Protein AF-A0A7J6R0E4-F1 (afdb_monomer_lite)

Structure (mmCIF, N/CA/C/O backbone):
data_AF-A0A7J6R0E4-F1
#
_entry.id   AF-A0A7J6R0E4-F1
#
loop_
_atom_site.group_PDB
_atom_site.id
_atom_site.type_symbol
_atom_site.label_atom_id
_atom_site.label_alt_id
_atom_site.label_comp_id
_atom_site.label_asym_id
_atom_site.label_entity_id
_atom_site.label_seq_id
_atom_site.pdbx_PDB_ins_code
_atom_site.Cartn_x
_atom_site.Cartn_y
_atom_site.Cartn_z
_atom_site.occupancy
_atom_site.B_iso_or_equiv
_atom_site.auth_seq_id
_atom_site.auth_comp_id
_atom_site.auth_asym_id
_atom_site.auth_atom_id
_atom_site.pdbx_PDB_model_num
ATOM 1 N N . MET A 1 1 ? -11.162 -8.402 -24.169 1.00 47.72 1 MET A N 1
ATOM 2 C CA . MET A 1 1 ? -10.492 -9.075 -25.306 1.00 47.72 1 MET A CA 1
ATOM 3 C C . MET A 1 1 ? -8.958 -8.912 -25.326 1.00 47.72 1 MET A C 1
ATOM 5 O O . MET A 1 1 ? -8.318 -9.688 -26.011 1.00 47.72 1 MET A O 1
ATOM 9 N N . LEU A 1 2 ? -8.338 -8.001 -24.550 1.00 51.34 2 LEU A N 1
ATOM 10 C CA . LEU A 1 2 ? -6.870 -7.779 -24.538 1.00 51.34 2 LEU A CA 1
ATOM 11 C C . LEU A 1 2 ? -6.066 -8.550 -23.462 1.00 51.34 2 LEU A C 1
ATOM 13 O O . LEU A 1 2 ? -4.843 -8.507 -23.477 1.00 51.34 2 LEU A O 1
ATOM 17 N N . ALA A 1 3 ? -6.710 -9.260 -22.532 1.00 54.53 3 ALA A N 1
ATOM 18 C CA . ALA A 1 3 ? -6.014 -9.890 -21.399 1.00 54.53 3 ALA A CA 1
ATOM 19 C C . ALA A 1 3 ? -5.472 -11.312 -21.677 1.00 54.53 3 ALA A C 1
ATOM 21 O O . ALA A 1 3 ? -4.716 -11.839 -20.868 1.00 54.53 3 ALA A O 1
ATOM 22 N N . VAL A 1 4 ? -5.839 -11.937 -22.804 1.00 57.78 4 VAL A N 1
ATOM 23 C CA . VAL A 1 4 ? -5.542 -13.361 -23.083 1.00 57.78 4 VAL A CA 1
ATOM 24 C C . VAL A 1 4 ? -4.227 -13.561 -23.866 1.00 57.78 4 VAL A C 1
ATOM 26 O O . VAL A 1 4 ? -3.631 -14.629 -23.810 1.00 57.78 4 VAL A O 1
ATOM 29 N N . GLU A 1 5 ? -3.703 -12.525 -24.530 1.00 68.38 5 GLU A N 1
ATOM 30 C CA . GLU A 1 5 ? -2.477 -12.596 -25.359 1.00 68.38 5 GLU A CA 1
ATOM 31 C C . GLU A 1 5 ? -1.173 -12.275 -24.597 1.00 68.38 5 GLU A C 1
ATOM 33 O O . GLU A 1 5 ? -0.080 -12.419 -25.148 1.00 68.38 5 GLU A O 1
ATOM 38 N N . GLY A 1 6 ? -1.257 -11.845 -23.332 1.00 78.06 6 GLY A N 1
ATOM 39 C CA . GLY A 1 6 ? -0.105 -11.386 -22.540 1.00 78.06 6 GLY A CA 1
ATOM 40 C C . GLY A 1 6 ? 1.077 -12.370 -22.506 1.00 78.06 6 GLY A C 1
ATOM 41 O O . GLY A 1 6 ? 2.189 -11.978 -22.867 1.00 78.06 6 GLY A O 1
ATOM 42 N N . PRO A 1 7 ? 0.862 -13.658 -22.171 1.00 86.12 7 PRO A N 1
ATOM 43 C CA . PRO A 1 7 ? 1.940 -14.646 -22.126 1.00 86.12 7 PRO A CA 1
ATOM 44 C C . PRO A 1 7 ? 2.581 -14.888 -23.499 1.00 86.12 7 PRO A C 1
ATOM 46 O O . PRO A 1 7 ? 3.802 -14.998 -23.606 1.00 86.12 7 PRO A O 1
ATOM 49 N N . ARG A 1 8 ? 1.772 -14.911 -24.570 1.00 87.31 8 ARG A N 1
ATOM 50 C CA . ARG A 1 8 ? 2.246 -15.132 -25.945 1.00 87.31 8 ARG A CA 1
ATOM 51 C C . ARG A 1 8 ? 3.175 -14.009 -26.399 1.00 87.31 8 ARG A C 1
ATOM 53 O O . ARG A 1 8 ? 4.238 -14.269 -26.959 1.00 87.31 8 ARG A O 1
ATOM 60 N N . TYR A 1 9 ? 2.799 -12.765 -26.114 1.00 90.38 9 TYR A N 1
ATOM 61 C CA . TYR A 1 9 ? 3.597 -11.587 -26.440 1.00 90.38 9 TYR A CA 1
ATOM 62 C C . TYR A 1 9 ? 4.927 -11.545 -25.670 1.00 90.38 9 TYR A C 1
ATOM 64 O O . TYR A 1 9 ? 5.965 -11.223 -26.253 1.00 90.38 9 TYR A O 1
ATOM 72 N N . MET A 1 10 ? 4.923 -11.928 -24.388 1.00 90.88 10 MET A N 1
ATOM 73 C CA . MET A 1 10 ? 6.139 -11.991 -23.567 1.00 90.88 10 MET A CA 1
ATOM 74 C C . MET A 1 10 ? 7.125 -13.048 -24.080 1.00 90.88 10 MET A C 1
ATOM 76 O O . MET A 1 10 ? 8.306 -12.747 -24.249 1.00 90.88 10 MET A O 1
ATOM 80 N N . VAL A 1 11 ? 6.644 -14.256 -24.399 1.00 92.06 11 VAL A N 1
ATOM 81 C CA . VAL A 1 11 ? 7.488 -15.332 -24.953 1.00 92.06 11 VAL A CA 1
ATOM 82 C C . VAL A 1 11 ? 8.051 -14.938 -26.319 1.00 92.06 11 VAL A C 1
ATOM 84 O O . VAL A 1 11 ? 9.232 -15.145 -26.588 1.00 92.06 11 VAL A O 1
ATOM 87 N N . HIS A 1 12 ? 7.239 -14.310 -27.171 1.00 92.00 12 HIS A N 1
ATOM 88 C CA . HIS A 1 12 ? 7.691 -13.821 -28.471 1.00 92.00 12 HIS A CA 1
ATOM 89 C C . HIS A 1 12 ? 8.810 -12.773 -28.342 1.00 92.00 12 HIS A C 1
ATOM 91 O O . HIS A 1 12 ? 9.836 -12.895 -29.008 1.00 92.00 12 HIS A O 1
ATOM 97 N N . ARG A 1 13 ? 8.660 -11.787 -27.444 1.00 88.00 13 ARG A N 1
ATOM 98 C CA . ARG A 1 13 ? 9.702 -10.784 -27.144 1.00 88.00 13 ARG A CA 1
ATOM 99 C C . ARG A 1 13 ? 10.995 -11.429 -26.638 1.00 88.00 13 ARG A C 1
ATOM 101 O O . ARG A 1 13 ? 12.068 -11.030 -27.077 1.00 88.00 13 ARG A O 1
ATOM 108 N N . LEU A 1 14 ? 10.893 -12.438 -25.773 1.00 89.94 14 LEU A N 1
ATOM 109 C CA . LEU A 1 14 ? 12.050 -13.155 -25.230 1.00 89.94 14 LEU A CA 1
ATOM 110 C C . LEU A 1 14 ? 12.824 -13.896 -26.330 1.00 89.94 14 LEU A C 1
ATOM 112 O O . LEU A 1 14 ? 14.040 -13.746 -26.437 1.00 89.94 14 LEU A O 1
ATOM 116 N N . LEU A 1 15 ? 12.121 -14.635 -27.194 1.00 91.81 15 LEU A N 1
ATOM 117 C CA . LEU A 1 15 ? 12.741 -15.348 -28.315 1.00 91.81 15 LEU A CA 1
ATOM 118 C C . LEU A 1 15 ? 13.385 -14.394 -29.327 1.00 91.81 15 LEU A C 1
ATOM 120 O O . LEU A 1 15 ? 14.466 -14.679 -29.834 1.00 91.81 15 LEU A O 1
ATOM 124 N N . LEU A 1 16 ? 12.752 -13.252 -29.613 1.00 91.94 16 LEU A N 1
ATOM 125 C CA . LEU A 1 16 ? 13.332 -12.235 -30.491 1.00 91.94 16 LEU A CA 1
ATOM 126 C C . LEU A 1 16 ? 14.631 -11.648 -29.922 1.00 91.94 16 LEU A C 1
ATOM 128 O O . LEU A 1 16 ? 15.547 -11.387 -30.702 1.00 91.94 16 LEU A O 1
ATOM 132 N N . GLY A 1 17 ? 14.712 -11.457 -28.599 1.00 89.81 17 GLY A N 1
ATOM 133 C CA . GLY A 1 17 ? 15.927 -10.993 -27.923 1.00 89.81 17 GLY A CA 1
ATOM 134 C C . GLY A 1 17 ? 17.059 -12.012 -28.029 1.00 89.81 17 GLY A C 1
ATOM 135 O O . GLY A 1 17 ? 18.146 -11.673 -28.483 1.00 89.81 17 GLY A O 1
ATOM 136 N N . GLN A 1 18 ? 16.775 -13.285 -27.733 1.00 90.12 18 GLN A N 1
ATOM 137 C CA . GLN A 1 18 ? 17.775 -14.356 -27.828 1.00 90.12 18 GLN A CA 1
ATOM 138 C C . GLN A 1 18 ? 18.286 -14.574 -29.262 1.00 90.12 18 GLN A C 1
ATOM 140 O O . GLN A 1 18 ? 19.448 -1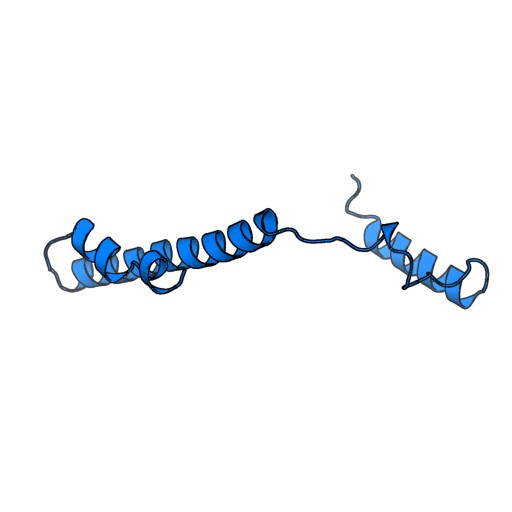4.911 -29.467 1.00 90.12 18 GLN A O 1
ATOM 145 N N . LEU A 1 19 ? 17.420 -14.385 -30.262 1.00 93.06 19 LEU A N 1
ATOM 146 C CA . LEU A 1 19 ? 17.770 -14.488 -31.682 1.00 93.06 19 LEU A CA 1
ATOM 147 C C . LEU A 1 19 ? 18.426 -13.211 -32.246 1.00 93.06 19 LEU A C 1
ATOM 149 O O . LEU A 1 19 ? 18.673 -13.154 -33.450 1.00 93.06 19 LEU A O 1
ATOM 153 N N . GLY A 1 20 ? 18.659 -12.177 -31.427 1.00 89.38 20 GLY A N 1
ATOM 154 C CA . GLY A 1 20 ? 19.293 -10.920 -31.844 1.00 89.38 20 GLY A CA 1
ATOM 155 C C . GLY A 1 20 ? 18.461 -10.073 -32.815 1.00 89.38 20 GLY A C 1
ATOM 156 O O . GLY A 1 20 ? 18.997 -9.209 -33.503 1.00 89.38 20 GLY A O 1
ATOM 157 N N . ARG A 1 21 ? 17.148 -10.323 -32.910 1.00 90.38 21 ARG A N 1
ATOM 158 C CA . ARG A 1 21 ? 16.229 -9.599 -33.812 1.00 90.38 21 ARG A CA 1
ATOM 159 C C . ARG A 1 21 ? 15.716 -8.287 -33.220 1.00 90.38 21 ARG A C 1
ATOM 161 O O . ARG A 1 21 ? 15.164 -7.464 -33.944 1.00 90.38 21 ARG A O 1
ATOM 168 N N . ILE A 1 22 ? 15.863 -8.118 -31.911 1.00 88.75 22 ILE A N 1
ATOM 169 C CA . ILE A 1 22 ? 15.622 -6.873 -31.182 1.00 88.75 22 ILE A CA 1
ATOM 170 C C . ILE A 1 22 ? 16.852 -6.583 -30.322 1.00 88.75 22 ILE A C 1
ATOM 172 O O . ILE A 1 22 ? 17.503 -7.516 -29.853 1.00 88.75 22 ILE A O 1
ATOM 176 N N . SER A 1 23 ? 17.163 -5.305 -30.115 1.00 85.50 23 SER A N 1
ATOM 177 C CA . SER A 1 23 ? 18.184 -4.899 -29.150 1.00 85.50 23 SER A CA 1
ATOM 178 C C . SER A 1 23 ? 17.706 -5.154 -27.721 1.00 85.50 23 SER A C 1
ATOM 180 O O . SER A 1 23 ? 16.501 -5.138 -27.448 1.00 85.50 23 SER A O 1
ATOM 182 N N . GLU A 1 24 ? 18.655 -5.364 -26.810 1.00 85.88 24 GLU A N 1
ATOM 183 C CA . GLU A 1 24 ? 18.374 -5.455 -25.377 1.00 85.88 24 GLU A CA 1
ATOM 184 C C . GLU A 1 24 ? 17.684 -4.184 -24.867 1.00 85.88 24 GLU A C 1
ATOM 186 O O . GLU A 1 24 ? 17.848 -3.097 -25.429 1.00 85.88 24 GLU A O 1
ATOM 191 N N . ASP A 1 25 ? 16.867 -4.332 -23.820 1.00 86.81 25 ASP A N 1
ATOM 192 C CA . ASP A 1 25 ? 16.150 -3.194 -23.260 1.00 86.81 25 ASP A CA 1
ATOM 193 C C . ASP A 1 25 ? 17.086 -2.319 -22.412 1.00 86.81 25 ASP A C 1
ATOM 195 O O . ASP A 1 25 ? 17.745 -2.801 -21.488 1.00 86.81 25 ASP A O 1
ATOM 199 N N . ASP A 1 26 ? 17.114 -1.021 -22.709 1.00 90.56 26 ASP A N 1
ATOM 200 C CA . ASP A 1 26 ? 17.884 -0.032 -21.967 1.00 90.56 26 ASP A CA 1
ATOM 201 C C . ASP A 1 26 ? 17.235 0.226 -20.597 1.00 90.56 26 ASP A C 1
ATOM 203 O O . ASP A 1 26 ? 16.224 0.927 -20.466 1.00 90.56 26 ASP A O 1
ATOM 207 N N . ARG A 1 27 ? 17.842 -0.350 -19.553 1.00 86.56 27 ARG A N 1
ATOM 208 C CA . ARG A 1 27 ? 17.390 -0.204 -18.159 1.00 86.56 27 ARG A CA 1
ATOM 209 C C . ARG A 1 27 ? 17.558 1.215 -17.620 1.00 86.56 27 ARG A C 1
ATOM 211 O O . ARG A 1 27 ? 16.917 1.566 -16.623 1.00 86.56 27 ARG A O 1
ATOM 218 N N . ASP A 1 28 ? 18.384 2.033 -18.260 1.00 89.50 28 ASP A N 1
ATOM 219 C CA . ASP A 1 28 ? 18.647 3.395 -17.817 1.00 89.50 28 ASP A CA 1
ATOM 220 C C . ASP A 1 28 ? 17.684 4.415 -18.419 1.00 89.50 28 ASP A C 1
ATOM 222 O O . ASP A 1 28 ? 17.585 5.533 -17.905 1.00 89.50 28 ASP A O 1
ATOM 226 N N . HIS A 1 29 ? 16.859 3.999 -19.384 1.00 92.81 29 HIS A N 1
ATOM 227 C CA . HIS A 1 29 ? 15.854 4.846 -20.004 1.00 92.81 29 HIS A CA 1
ATOM 228 C C . HIS A 1 29 ? 14.826 5.388 -18.991 1.00 92.81 29 HIS A C 1
ATOM 230 O O . HIS A 1 29 ? 13.879 4.708 -18.579 1.00 92.81 29 HIS A O 1
ATOM 236 N N . PHE A 1 30 ? 14.969 6.665 -18.623 1.00 86.06 30 PHE A N 1
ATOM 237 C CA . PHE A 1 30 ? 14.116 7.331 -17.632 1.00 86.06 30 PHE A CA 1
ATOM 238 C C . PHE A 1 30 ? 12.633 7.379 -18.017 1.00 86.06 30 PHE A C 1
ATOM 240 O O . PHE A 1 30 ? 11.790 7.332 -17.128 1.00 86.06 30 PHE A O 1
ATOM 247 N N . GLY A 1 31 ? 12.289 7.376 -19.310 1.00 90.31 31 GLY A N 1
ATOM 248 C CA . GLY A 1 31 ? 10.892 7.358 -19.767 1.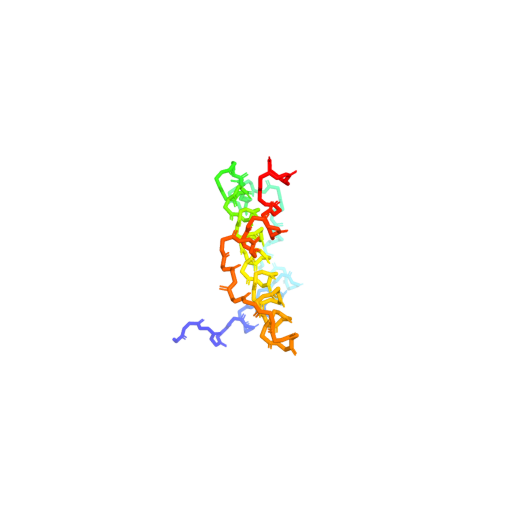00 90.31 31 GLY A CA 1
ATOM 249 C C . GLY A 1 31 ? 10.109 6.095 -19.377 1.00 90.31 31 GLY A C 1
ATOM 250 O O . GLY A 1 31 ? 8.881 6.104 -19.392 1.00 90.31 31 GLY A O 1
ATOM 251 N N . LYS A 1 32 ? 10.804 5.012 -18.997 1.00 89.94 32 LYS A N 1
ATOM 252 C CA . LYS A 1 32 ? 10.202 3.767 -18.490 1.00 89.94 32 LYS A CA 1
ATOM 253 C C . LYS A 1 32 ? 10.154 3.708 -16.960 1.00 89.94 32 LYS A C 1
ATOM 255 O O . LYS A 1 32 ? 9.527 2.805 -16.407 1.00 89.94 32 LYS A O 1
ATOM 260 N N . LYS A 1 33 ? 10.803 4.653 -16.271 1.00 91.00 33 LYS A N 1
ATOM 261 C CA . LYS A 1 33 ? 10.824 4.746 -14.808 1.00 91.00 33 LYS A CA 1
ATOM 262 C C . LYS A 1 33 ? 9.646 5.607 -14.347 1.00 91.00 33 LYS A C 1
ATOM 264 O O . LYS A 1 33 ? 9.323 6.621 -14.959 1.00 91.00 33 LYS A O 1
ATOM 269 N N . ARG A 1 34 ? 8.985 5.197 -13.263 1.00 89.06 34 ARG A N 1
ATOM 270 C CA . ARG A 1 34 ? 7.901 5.968 -12.637 1.00 89.06 34 ARG A CA 1
ATOM 271 C C . ARG A 1 34 ? 8.448 6.638 -11.383 1.00 89.06 34 ARG A C 1
ATOM 273 O O . ARG A 1 34 ? 9.041 5.965 -10.547 1.00 89.06 34 ARG A O 1
ATOM 280 N N . MET A 1 35 ? 8.272 7.953 -11.283 1.00 86.06 35 MET A N 1
ATOM 281 C CA . MET A 1 35 ? 8.589 8.707 -10.075 1.00 86.06 35 MET A CA 1
ATOM 282 C C . MET A 1 35 ? 7.318 8.825 -9.240 1.00 86.06 35 MET A C 1
ATOM 284 O O . MET A 1 35 ? 6.412 9.589 -9.576 1.00 86.06 35 MET A O 1
ATOM 288 N N . ASP A 1 36 ? 7.244 8.044 -8.169 1.00 84.31 36 ASP A N 1
ATOM 289 C CA . ASP A 1 36 ? 6.126 8.127 -7.240 1.00 84.31 36 ASP A CA 1
ATOM 290 C C . ASP A 1 36 ? 6.323 9.342 -6.329 1.00 84.31 36 ASP A C 1
ATOM 292 O O . ASP A 1 36 ? 7.188 9.375 -5.456 1.00 84.31 36 ASP A O 1
ATOM 296 N N . MET A 1 37 ? 5.527 10.380 -6.578 1.00 84.50 37 MET A N 1
ATOM 297 C CA . MET A 1 37 ? 5.487 11.583 -5.746 1.00 84.50 37 MET A CA 1
ATOM 298 C C . MET A 1 37 ? 4.798 11.289 -4.401 1.00 84.50 37 MET A C 1
ATOM 300 O O . MET A 1 37 ? 4.191 10.234 -4.204 1.00 84.50 37 MET A O 1
ATOM 304 N N . ALA A 1 38 ? 4.817 12.255 -3.476 1.00 87.69 38 ALA A N 1
ATOM 305 C CA . ALA A 1 38 ? 4.205 12.097 -2.152 1.00 87.69 38 ALA A CA 1
ATOM 306 C C . ALA A 1 38 ? 2.719 11.670 -2.203 1.00 87.69 38 ALA A C 1
ATOM 308 O O . ALA A 1 38 ? 2.258 10.971 -1.309 1.00 87.69 38 ALA A O 1
ATOM 309 N N . GLY A 1 39 ? 1.977 12.026 -3.259 1.00 87.56 39 GLY A N 1
ATOM 310 C CA . GLY A 1 39 ? 0.565 11.660 -3.437 1.00 87.56 39 GLY A CA 1
ATOM 311 C C . GLY A 1 39 ? 0.314 10.143 -3.473 1.00 87.56 39 GLY A C 1
ATOM 312 O O . GLY A 1 39 ? -0.339 9.631 -2.563 1.00 87.56 39 GLY A O 1
ATOM 313 N N . PRO A 1 40 ? 0.830 9.406 -4.477 1.00 88.69 40 PRO A N 1
ATOM 314 C CA . PRO A 1 40 ? 0.730 7.944 -4.524 1.00 88.69 40 PRO A CA 1
ATOM 315 C C . PRO A 1 40 ? 1.215 7.240 -3.249 1.00 88.69 40 PRO A C 1
ATOM 317 O O . PRO A 1 40 ? 0.585 6.282 -2.799 1.00 88.69 40 PRO A O 1
ATOM 320 N N . LEU A 1 41 ? 2.288 7.743 -2.631 1.00 83.69 41 LEU A N 1
ATOM 321 C CA . LEU A 1 41 ? 2.865 7.169 -1.413 1.00 83.69 41 LEU A CA 1
ATOM 322 C C . LEU A 1 41 ? 1.959 7.360 -0.188 1.00 83.69 41 LEU A C 1
ATOM 324 O O . LEU A 1 41 ? 1.656 6.395 0.516 1.00 83.69 41 LEU A O 1
ATOM 328 N N . MET A 1 42 ? 1.467 8.581 0.041 1.00 86.19 42 MET A N 1
ATOM 329 C CA . MET A 1 42 ? 0.533 8.865 1.135 1.00 86.19 42 MET A CA 1
ATOM 330 C C . MET A 1 42 ? -0.796 8.133 0.938 1.00 86.19 42 MET A C 1
ATOM 332 O O . MET A 1 42 ? -1.346 7.598 1.899 1.00 86.19 42 MET A O 1
ATOM 336 N N . ALA A 1 43 ? -1.285 8.033 -0.302 1.00 89.19 43 ALA A N 1
ATOM 337 C CA . ALA A 1 43 ? -2.497 7.283 -0.615 1.00 89.19 43 ALA A CA 1
ATOM 338 C C . ALA A 1 43 ? -2.349 5.789 -0.283 1.00 89.19 43 ALA A C 1
ATOM 340 O O . ALA A 1 43 ? -3.255 5.199 0.308 1.00 89.19 43 ALA A O 1
ATOM 341 N N . ALA A 1 44 ? -1.207 5.178 -0.616 1.00 88.31 44 ALA A N 1
ATOM 342 C CA . ALA A 1 44 ? -0.934 3.782 -0.289 1.00 88.31 44 ALA A CA 1
ATOM 343 C C . ALA A 1 44 ? -0.856 3.552 1.230 1.00 88.31 44 ALA A C 1
ATOM 345 O O . ALA A 1 44 ? -1.519 2.644 1.738 1.00 88.31 44 ALA A O 1
ATOM 346 N N . SER A 1 45 ? -0.121 4.408 1.950 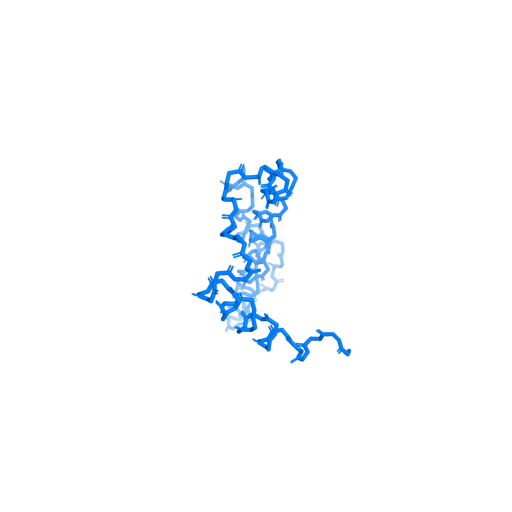1.00 86.31 45 SER A N 1
ATOM 347 C CA . SER A 1 45 ? 0.021 4.333 3.411 1.00 86.31 45 SER A CA 1
ATOM 348 C C . SER A 1 45 ? -1.326 4.497 4.128 1.00 86.31 45 SER A C 1
ATOM 350 O O . SER A 1 45 ? -1.744 3.633 4.904 1.00 86.31 45 SER A O 1
ATOM 352 N N . PHE A 1 46 ? -2.088 5.542 3.786 1.00 88.19 46 PHE A N 1
ATOM 353 C CA . PHE A 1 46 ? -3.412 5.776 4.359 1.00 88.19 46 PHE A CA 1
ATOM 354 C C . PHE A 1 46 ? -4.375 4.621 4.064 1.00 88.19 46 PHE A C 1
ATOM 356 O O . PHE A 1 46 ? -5.090 4.162 4.953 1.00 88.19 46 PHE A O 1
ATOM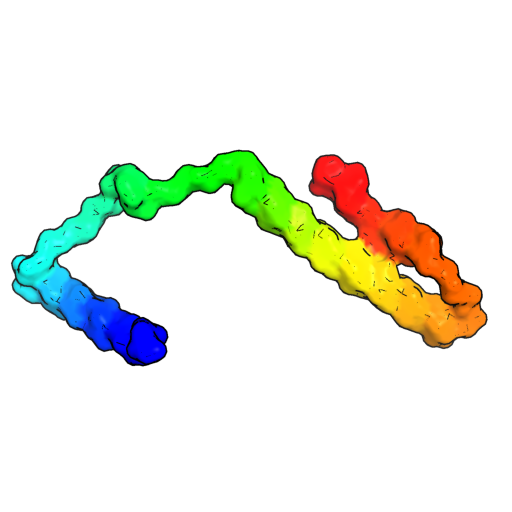 363 N N . ALA A 1 47 ? -4.368 4.085 2.839 1.00 89.75 47 ALA A N 1
ATOM 364 C CA . ALA A 1 47 ? -5.231 2.965 2.478 1.00 89.75 47 ALA A CA 1
ATOM 365 C C . ALA A 1 47 ? -4.889 1.678 3.249 1.00 89.75 47 ALA A C 1
ATOM 367 O O . ALA A 1 47 ? -5.775 0.858 3.497 1.00 89.75 47 ALA A O 1
ATOM 368 N N . GLN A 1 48 ? -3.625 1.458 3.617 1.00 89.25 48 GLN A N 1
ATOM 369 C CA . GLN A 1 48 ? -3.238 0.336 4.476 1.00 89.25 48 GLN A CA 1
ATOM 370 C C . GLN A 1 48 ? -3.737 0.539 5.910 1.00 89.25 48 GLN A C 1
ATOM 372 O O . GLN A 1 48 ? -4.384 -0.353 6.466 1.00 89.25 48 GLN A O 1
ATOM 377 N N . LEU A 1 49 ? -3.505 1.722 6.482 1.00 87.44 49 LEU A N 1
ATOM 378 C CA . LEU A 1 49 ? -3.926 2.053 7.844 1.00 87.44 49 LEU A CA 1
ATOM 379 C C . LEU A 1 49 ? -5.455 2.056 7.995 1.00 87.44 49 LEU A C 1
ATOM 381 O O . LEU A 1 49 ? -5.980 1.515 8.967 1.00 87.44 49 LEU A O 1
ATOM 385 N N . PHE A 1 50 ? -6.188 2.563 7.003 1.00 87.31 50 PHE A N 1
ATOM 386 C CA . PHE A 1 50 ? -7.651 2.569 7.010 1.00 87.31 50 PHE A CA 1
ATOM 387 C C . PHE A 1 50 ? -8.245 1.154 6.958 1.00 87.31 50 PHE A C 1
ATOM 389 O O . PHE A 1 50 ? -9.184 0.842 7.690 1.00 87.31 50 PHE A O 1
ATOM 396 N N . ARG A 1 51 ? -7.675 0.252 6.147 1.00 90.19 51 ARG A N 1
ATOM 397 C CA . ARG A 1 51 ? -8.106 -1.158 6.123 1.00 90.19 51 ARG A CA 1
ATOM 398 C C . ARG A 1 51 ? -7.889 -1.837 7.474 1.00 90.19 51 ARG A C 1
ATOM 400 O O . ARG A 1 51 ? -8.755 -2.592 7.916 1.00 90.19 51 ARG A O 1
ATOM 407 N N . LYS A 1 52 ? -6.764 -1.543 8.131 1.00 87.81 52 LYS A N 1
ATOM 408 C CA . LYS A 1 52 ? -6.461 -2.050 9.471 1.00 87.81 52 LYS A CA 1
ATOM 409 C C . LYS A 1 52 ? -7.467 -1.536 10.504 1.00 87.81 52 LYS A C 1
ATOM 411 O O . LYS A 1 52 ? -8.028 -2.351 11.230 1.00 87.81 52 LYS A O 1
ATOM 416 N N . LEU A 1 53 ? -7.775 -0.236 10.491 1.00 88.44 53 LEU A N 1
ATOM 417 C CA . LEU A 1 53 ? -8.795 0.367 11.356 1.00 88.44 53 LEU A CA 1
ATOM 418 C C . LEU A 1 53 ? -10.138 -0.365 11.233 1.00 88.44 53 LEU A C 1
ATOM 420 O O . LEU A 1 53 ? -10.695 -0.804 12.235 1.00 88.44 53 LEU A O 1
ATOM 424 N N . VAL A 1 54 ? -10.637 -0.553 10.007 1.00 89.12 54 VAL A N 1
ATOM 425 C CA . VAL A 1 54 ? -11.918 -1.241 9.765 1.00 89.12 54 VAL A CA 1
ATOM 426 C C . VAL A 1 54 ? -11.895 -2.671 10.313 1.00 89.12 54 VAL A C 1
ATOM 428 O O . VAL A 1 54 ? -12.859 -3.118 10.942 1.00 89.12 54 VAL A O 1
ATOM 431 N N . GLN A 1 55 ? -10.796 -3.398 10.101 1.00 90.00 55 GLN A N 1
ATOM 432 C CA . GLN A 1 55 ? -10.661 -4.773 10.571 1.00 90.00 55 GLN A CA 1
ATOM 433 C C . GLN A 1 55 ? -10.593 -4.862 12.102 1.00 90.00 55 GLN A C 1
ATOM 435 O O . GLN A 1 55 ? -11.219 -5.745 12.694 1.00 90.00 55 GLN A O 1
ATOM 440 N N . ASP A 1 56 ? -9.872 -3.948 12.744 1.00 87.75 56 ASP A N 1
ATOM 441 C CA . ASP A 1 56 ? -9.706 -3.932 14.194 1.00 87.75 56 ASP A CA 1
ATOM 442 C C . ASP A 1 56 ? -10.977 -3.449 14.902 1.00 87.75 56 ASP A C 1
ATOM 444 O O . ASP A 1 56 ? -11.411 -4.090 15.861 1.00 87.75 56 ASP A O 1
ATOM 448 N N . SER A 1 57 ? -11.672 -2.435 14.374 1.00 86.81 57 SER A N 1
ATOM 449 C CA . SER A 1 57 ? -12.999 -2.044 14.869 1.00 86.81 57 SER A CA 1
ATOM 450 C C . SER A 1 57 ? -13.993 -3.202 14.775 1.00 86.81 57 SER A C 1
ATOM 452 O O . SER A 1 57 ? -14.692 -3.484 15.748 1.00 86.81 57 SER A O 1
ATOM 454 N N . LYS A 1 58 ? -14.012 -3.948 13.660 1.00 88.88 58 LYS A N 1
ATOM 455 C CA . LYS A 1 58 ? -14.862 -5.143 13.529 1.00 88.88 58 LYS A CA 1
ATOM 456 C C . LYS A 1 58 ? -14.544 -6.192 14.600 1.00 88.88 58 LYS A C 1
ATOM 458 O O . LYS A 1 58 ? -15.463 -6.752 15.191 1.00 88.88 58 LYS A O 1
ATOM 463 N N . ARG A 1 59 ? -13.261 -6.457 14.870 1.00 88.94 59 ARG A N 1
ATOM 464 C CA . ARG A 1 59 ? -12.836 -7.412 15.912 1.00 88.94 59 ARG A CA 1
ATOM 465 C C . ARG A 1 59 ? -13.263 -6.970 17.309 1.00 88.94 59 ARG A C 1
ATOM 467 O O . ARG A 1 59 ? -13.715 -7.805 18.087 1.00 88.94 59 ARG A O 1
ATOM 474 N N . ILE A 1 60 ? -13.111 -5.687 17.634 1.00 86.94 60 ILE A N 1
ATOM 475 C CA . ILE A 1 60 ? -13.500 -5.143 18.942 1.00 86.94 60 ILE A CA 1
ATOM 476 C C . ILE A 1 60 ? -15.014 -5.255 19.130 1.00 86.94 60 ILE A C 1
ATOM 478 O O . ILE A 1 60 ? -15.457 -5.755 20.161 1.00 86.94 60 ILE A O 1
ATOM 482 N N . LEU A 1 61 ? -15.794 -4.864 18.119 1.00 85.25 61 LEU A N 1
ATOM 483 C CA . LEU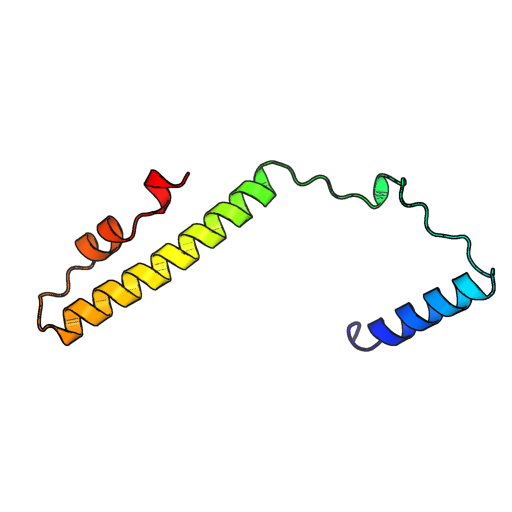 A 1 61 ? -17.254 -4.950 18.160 1.00 85.25 61 LEU A CA 1
ATOM 484 C C . LEU A 1 61 ? -17.735 -6.399 18.291 1.00 85.25 61 LEU A C 1
ATOM 486 O O . LEU A 1 61 ? -18.610 -6.672 19.106 1.00 85.25 61 LEU A O 1
ATOM 490 N N . GLN A 1 62 ? -17.118 -7.340 17.569 1.00 87.69 62 GLN A N 1
ATOM 491 C CA . GLN A 1 62 ? -17.450 -8.760 17.705 1.00 87.69 62 GLN A CA 1
ATOM 492 C C . GLN A 1 62 ? -17.216 -9.257 19.139 1.00 87.69 62 GLN A C 1
ATOM 494 O O . GLN A 1 62 ? -18.100 -9.866 19.730 1.00 87.69 62 GLN A O 1
ATOM 499 N N . ARG A 1 63 ? -16.071 -8.916 19.749 1.00 87.06 63 ARG A N 1
ATOM 500 C CA . ARG A 1 63 ? -15.785 -9.284 21.146 1.00 87.06 63 ARG A CA 1
ATOM 501 C C . ARG A 1 63 ? -16.775 -8.671 22.134 1.00 87.06 63 ARG A C 1
ATOM 503 O O . ARG A 1 63 ? -17.090 -9.311 23.133 1.00 87.06 63 ARG A O 1
ATOM 510 N N . GLN A 1 64 ? -17.236 -7.441 21.898 1.00 85.19 64 GLN A N 1
ATOM 511 C CA . GLN A 1 64 ? -18.231 -6.798 22.763 1.00 85.19 64 GLN A CA 1
ATOM 512 C C . GLN A 1 64 ? -19.569 -7.543 22.723 1.00 85.19 64 GLN A C 1
ATOM 514 O O . GLN A 1 64 ? -20.138 -7.794 23.784 1.00 85.19 64 GLN A O 1
ATOM 519 N N . VAL A 1 65 ? -20.004 -7.963 21.529 1.00 86.69 65 VAL A N 1
ATOM 520 C CA . VAL A 1 65 ? -21.211 -8.780 21.336 1.00 86.69 65 VAL A CA 1
ATOM 521 C C . VAL A 1 65 ? -21.069 -10.139 22.022 1.00 86.69 65 VAL A C 1
ATOM 523 O O . VAL A 1 65 ? -21.933 -10.511 22.812 1.00 86.69 65 VAL A O 1
ATOM 526 N N . ASP A 1 66 ? -19.956 -10.842 21.799 1.00 86.94 66 ASP A N 1
ATOM 527 C CA . ASP A 1 66 ? -19.723 -12.172 22.381 1.00 86.94 66 ASP A CA 1
ATOM 528 C C . ASP A 1 66 ? -19.625 -12.127 23.920 1.00 86.94 66 ASP A C 1
ATOM 530 O O . ASP A 1 66 ? -19.992 -13.079 24.604 1.00 86.94 66 ASP A O 1
ATOM 534 N N . SER A 1 67 ? -19.153 -11.006 24.482 1.00 83.94 67 SER A N 1
ATOM 535 C CA . SER A 1 67 ? -19.024 -10.807 25.935 1.00 83.94 67 SER A CA 1
ATOM 536 C C . SER A 1 67 ? -20.307 -10.297 26.606 1.00 83.94 67 SER A C 1
ATOM 538 O O . SER A 1 67 ? -20.288 -10.032 27.808 1.00 83.94 67 SER A O 1
ATOM 540 N N . GLY A 1 68 ? -21.392 -10.072 25.853 1.00 78.31 68 GLY A N 1
ATOM 541 C CA . GLY A 1 68 ? -22.633 -9.478 26.366 1.00 78.31 68 GLY A CA 1
ATOM 542 C C . GLY A 1 68 ? -22.483 -8.033 26.867 1.00 78.31 68 GLY A C 1
ATOM 543 O O . GLY A 1 68 ? -23.310 -7.564 27.649 1.00 78.31 68 GLY A O 1
ATOM 544 N N . ARG A 1 69 ? -21.416 -7.327 26.464 1.00 74.81 69 ARG A N 1
ATOM 545 C CA . ARG A 1 69 ? -21.191 -5.915 26.813 1.00 74.81 69 ARG A CA 1
ATOM 546 C C . ARG A 1 69 ? -21.986 -4.997 25.885 1.00 74.81 69 ARG A C 1
ATOM 548 O O . ARG A 1 69 ? -22.318 -5.364 24.762 1.00 74.81 69 ARG A O 1
ATOM 555 N N . HIS A 1 70 ? -22.255 -3.781 26.359 1.00 75.19 70 HIS A N 1
ATOM 556 C CA . HIS A 1 70 ? -22.918 -2.747 25.567 1.00 75.19 70 HIS A CA 1
ATOM 557 C C . HIS A 1 70 ? -22.131 -2.447 24.279 1.00 75.19 70 HIS A C 1
ATOM 559 O O . HIS A 1 70 ? -20.898 -2.387 24.286 1.00 75.19 70 HIS A O 1
ATOM 565 N N . PHE A 1 71 ? -22.856 -2.297 23.172 1.00 74.44 71 PHE A N 1
ATOM 566 C CA . PHE A 1 71 ? -22.290 -2.085 21.845 1.00 74.44 71 PHE A CA 1
ATOM 567 C C . PHE A 1 71 ? -21.873 -0.616 21.681 1.00 74.44 71 PHE A C 1
ATOM 569 O O . PHE A 1 71 ? -22.672 0.225 21.271 1.00 74.44 71 PHE A O 1
ATOM 576 N N . ASP A 1 72 ? -20.615 -0.304 22.000 1.00 78.81 72 ASP A N 1
ATOM 577 C CA . ASP A 1 72 ? -20.095 1.068 21.975 1.00 78.81 72 ASP A CA 1
ATOM 578 C C . ASP A 1 72 ? -19.160 1.303 20.787 1.00 78.81 72 ASP A C 1
ATOM 580 O O . ASP A 1 72 ? -17.935 1.152 20.858 1.00 78.81 72 ASP A O 1
ATOM 584 N N . LEU A 1 73 ? -19.753 1.766 19.685 1.00 77.81 73 LEU A N 1
ATOM 585 C CA . LEU A 1 73 ? -19.049 2.036 18.431 1.00 77.81 73 LEU A CA 1
ATOM 586 C C . LEU A 1 73 ? -17.964 3.118 18.571 1.00 77.81 73 LEU A C 1
ATOM 588 O O . LEU A 1 73 ? -16.876 3.002 18.009 1.00 77.81 73 LEU A O 1
ATOM 592 N N . ASN A 1 74 ? -18.241 4.160 19.357 1.00 82.44 74 ASN A N 1
ATOM 593 C CA . ASN A 1 74 ? -17.339 5.301 19.541 1.00 82.44 74 ASN A CA 1
ATOM 594 C C . ASN A 1 74 ? -16.047 4.900 20.280 1.00 82.44 74 ASN A C 1
ATOM 596 O O . ASN A 1 74 ? -14.949 5.332 19.926 1.00 82.44 74 ASN A O 1
ATOM 600 N N . SER A 1 75 ? -16.176 4.017 21.276 1.00 78.50 75 SER A N 1
ATOM 601 C CA . SER A 1 75 ? -15.038 3.440 21.996 1.00 78.50 75 SER A CA 1
ATOM 602 C C . SER A 1 75 ? -14.215 2.532 21.080 1.00 78.50 75 SER A C 1
ATOM 604 O O . SER A 1 75 ? -12.997 2.685 21.008 1.00 78.50 75 SER A O 1
ATOM 606 N N . ALA A 1 76 ? -14.874 1.660 20.309 1.00 78.25 76 ALA A N 1
ATOM 607 C CA . ALA A 1 76 ? -14.201 0.727 19.409 1.00 78.25 76 ALA A CA 1
ATOM 608 C C . ALA A 1 76 ? -13.361 1.427 18.326 1.00 78.25 76 ALA A C 1
ATOM 610 O O . ALA A 1 76 ? -12.271 0.961 18.000 1.00 78.25 76 ALA A O 1
ATOM 611 N N . ILE A 1 77 ? -13.836 2.555 17.788 1.00 80.19 77 ILE A N 1
ATOM 612 C CA . ILE A 1 77 ? -13.099 3.334 16.780 1.00 80.19 77 ILE A CA 1
ATOM 613 C C . ILE A 1 77 ? -11.910 4.067 17.412 1.00 80.19 77 ILE A C 1
ATOM 615 O O . ILE A 1 77 ? -10.817 4.031 16.853 1.00 80.19 77 ILE A O 1
ATOM 619 N N . ARG A 1 78 ? -12.078 4.678 18.594 1.00 74.75 78 ARG A N 1
ATOM 620 C CA . ARG A 1 78 ? -10.967 5.341 19.306 1.00 74.75 78 ARG A CA 1
ATOM 621 C C . ARG A 1 78 ? -9.864 4.364 19.695 1.00 74.75 78 ARG A C 1
ATOM 623 O O . ARG A 1 78 ? -8.697 4.671 19.496 1.00 74.75 78 ARG A O 1
ATOM 630 N N . SER A 1 79 ? -10.220 3.185 20.198 1.00 69.44 79 SER A N 1
ATOM 631 C CA . SER A 1 79 ? -9.249 2.146 20.561 1.00 69.44 79 SER A CA 1
ATOM 632 C C . SER A 1 79 ? -8.556 1.515 19.352 1.00 69.44 79 SER A C 1
ATOM 634 O O . SER A 1 79 ? -7.452 0.999 19.488 1.00 69.44 79 SER A O 1
ATOM 636 N N . ALA A 1 80 ? -9.189 1.548 18.178 1.00 67.00 80 ALA A N 1
ATOM 637 C CA . ALA A 1 80 ? -8.618 1.046 16.931 1.00 67.00 80 ALA A CA 1
ATOM 638 C C . ALA A 1 80 ? -7.854 2.119 16.130 1.00 67.00 80 ALA A C 1
ATOM 640 O O . ALA A 1 80 ? -7.286 1.792 15.087 1.00 67.00 80 ALA A O 1
ATOM 641 N N . SER A 1 81 ? -7.837 3.383 16.578 1.00 63.91 81 SER A N 1
ATOM 642 C CA . SER A 1 81 ? -7.265 4.517 15.840 1.00 63.91 81 SER A CA 1
ATOM 643 C C . SER A 1 81 ? -5.733 4.503 15.833 1.00 63.91 81 SER A C 1
ATOM 645 O O . SER A 1 81 ? -5.081 5.375 16.392 1.00 63.91 81 SER A O 1
ATOM 647 N N . SER A 1 82 ? -5.138 3.548 15.119 1.00 64.44 82 SER A N 1
ATOM 648 C CA . SER A 1 82 ? -3.706 3.552 14.799 1.00 64.44 82 SER A CA 1
ATOM 649 C C . SER A 1 82 ? -3.342 4.554 13.696 1.00 64.44 82 SER A C 1
ATOM 651 O O . SER A 1 82 ? -2.206 4.562 13.236 1.00 64.44 82 SER A O 1
ATOM 653 N N . ILE A 1 83 ? -4.312 5.330 13.196 1.00 70.81 83 ILE A N 1
ATOM 654 C CA . ILE A 1 83 ? -4.098 6.330 12.142 1.00 70.81 83 ILE A CA 1
ATOM 655 C C . ILE A 1 83 ? -3.476 7.593 12.737 1.00 70.81 83 ILE A C 1
ATOM 657 O O . ILE A 1 83 ? -2.587 8.165 12.132 1.00 70.81 83 ILE A O 1
ATOM 661 N N . THR A 1 84 ? -3.919 8.009 13.923 1.00 69.31 84 THR A N 1
ATOM 6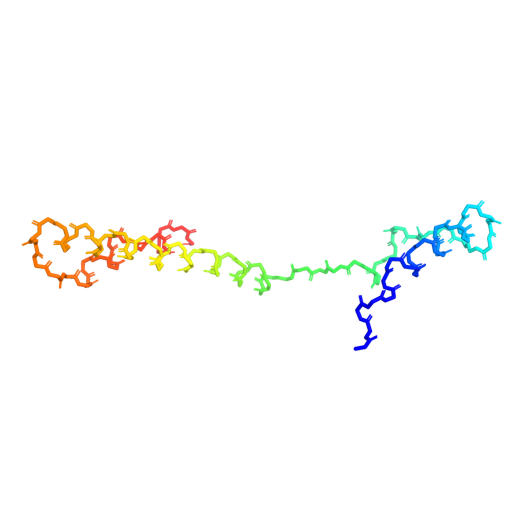62 C CA . THR A 1 84 ? -3.436 9.222 14.599 1.00 69.31 84 THR A CA 1
ATOM 663 C C . THR A 1 84 ? -2.063 9.068 15.251 1.00 69.31 84 THR A C 1
ATOM 665 O O . THR A 1 84 ? -1.386 10.071 15.425 1.00 69.31 84 THR A O 1
ATOM 668 N N . ASP A 1 85 ? -1.653 7.840 15.584 1.00 71.19 85 ASP A N 1
ATOM 669 C CA . ASP A 1 85 ? -0.345 7.559 16.205 1.00 71.19 85 ASP A CA 1
ATOM 670 C C . ASP A 1 85 ? 0.707 7.059 15.194 1.00 71.19 85 ASP A C 1
ATOM 672 O O . ASP A 1 85 ? 1.895 7.009 15.502 1.00 71.19 85 ASP A O 1
ATOM 676 N N . GLY A 1 86 ? 0.270 6.611 14.010 1.00 63.50 86 GLY A N 1
ATOM 677 C CA . GLY A 1 86 ? 1.107 5.951 12.999 1.00 63.50 86 GLY A CA 1
ATOM 678 C C . GLY A 1 86 ? 1.404 6.785 11.750 1.00 63.50 86 GLY A C 1
ATOM 679 O O . GLY A 1 86 ? 2.049 6.271 10.835 1.00 63.50 86 GLY A O 1
ATOM 680 N N . LEU A 1 87 ? 0.915 8.025 11.698 1.00 55.38 87 LEU A N 1
ATOM 681 C CA . LEU A 1 87 ? 1.125 9.006 10.631 1.00 55.38 87 LEU A CA 1
ATOM 682 C C . LEU A 1 87 ? 1.638 10.314 11.233 1.00 55.38 87 LEU A C 1
ATOM 684 O O . LEU A 1 87 ? 1.125 10.692 12.309 1.00 55.38 87 LEU A O 1
#

Sequence (87 aa):
MLAVEGPRYMVHRLLLGQLGRISEDDRDHFGKKRMDMAGPLMAASFAQLFRKLVQDSKRILQRQVDSGRHFDLNSAIRSASSITDGL

Radius of gyration: 24.43 Å; chains: 1; bounding box: 42×27×61 Å

InterPro domains:
  IPR007642 RNA polymerase Rpb2, domain 2 [PF04561] (9-36)
  IPR007644 RNA polymerase, beta subunit, protrusion [PF04563] (37-84)
  IPR015712 DNA-directed RNA polymerase, subunit 2 [PTHR20856] (9-87)

Foldseek 3Di:
DPPPCVVVVVVVVVVCPVVVVDDDDDPPPCVPDDDDDPVNVVVVVVVVLVVQLVVQLVVVQVVCVVVVHDRDSPVSSVVSCPVVVVD

pLDDT: mean 82.69, std 10.23, range [47.72, 93.06]

Organism: Perkinsus olseni (NCBI:txid32597)

Secondary structure (DSSP, 8-state):
--SSSHHHHHHHHHHHHHTTSSPPP-TT-GGG-----HHHHHHHHHHHHHHHHHHHHHHHHHHHHHTT----HHHHHHHH-THHHH-